Protein AF-A0A150Y224-F1 (afdb_monomer_lite)

Structure (mmCIF, N/CA/C/O backbone):
data_AF-A0A150Y224-F1
#
_entry.id   AF-A0A150Y224-F1
#
loop_
_atom_site.group_PDB
_atom_site.id
_atom_site.type_symbol
_atom_site.label_atom_id
_atom_site.label_alt_id
_atom_site.label_comp_id
_atom_site.label_asym_id
_atom_site.label_entity_id
_atom_site.label_seq_id
_atom_site.pdbx_PDB_ins_code
_atom_site.Cartn_x
_atom_site.Cartn_y
_atom_site.Cartn_z
_atom_site.occupancy
_atom_site.B_iso_or_equiv
_atom_site.auth_seq_id
_atom_site.auth_comp_id
_atom_site.auth_asym_id
_atom_site.auth_atom_id
_atom_site.pdbx_PDB_model_num
ATOM 1 N N . MET A 1 1 ? 2.888 22.168 -25.882 1.00 62.03 1 MET A N 1
ATOM 2 C CA . MET A 1 1 ? 3.408 21.240 -24.864 1.00 62.03 1 MET A CA 1
ATOM 3 C C . MET A 1 1 ? 3.292 19.870 -25.459 1.00 62.03 1 MET A C 1
ATOM 5 O O . MET A 1 1 ? 2.189 19.492 -25.844 1.00 62.03 1 MET A O 1
ATOM 9 N N . ASP A 1 2 ? 4.420 19.197 -25.593 1.00 77.94 2 ASP A N 1
ATOM 10 C CA . ASP A 1 2 ? 4.443 17.822 -26.073 1.00 77.94 2 ASP A CA 1
ATOM 11 C C . ASP A 1 2 ? 3.845 16.902 -24.999 1.00 77.94 2 ASP A C 1
ATOM 13 O O . ASP A 1 2 ? 3.794 17.263 -23.818 1.00 77.94 2 ASP A O 1
ATOM 17 N N . GLN A 1 3 ? 3.339 15.735 -25.405 1.00 74.69 3 GLN A N 1
ATOM 18 C CA . GLN A 1 3 ? 2.679 14.790 -24.497 1.00 74.69 3 GLN A CA 1
ATOM 19 C C . GLN A 1 3 ? 3.592 14.402 -23.322 1.00 74.69 3 GLN 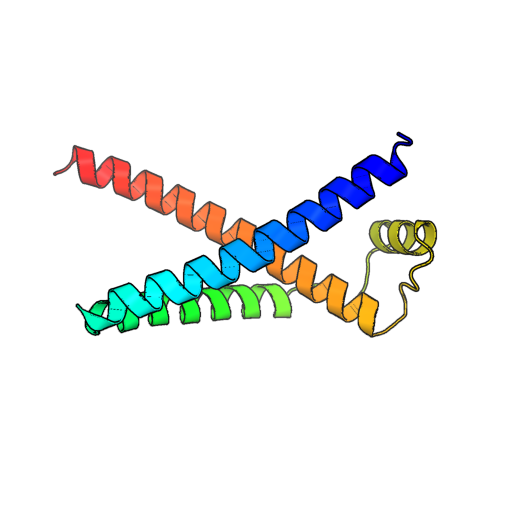A C 1
ATOM 21 O O . GLN A 1 3 ? 3.134 14.330 -22.182 1.00 74.69 3 GLN A O 1
ATOM 26 N N . ASP A 1 4 ? 4.888 14.273 -23.591 1.00 80.06 4 ASP A N 1
ATOM 27 C CA . ASP A 1 4 ? 5.912 13.941 -22.601 1.00 80.06 4 ASP A CA 1
ATOM 28 C C . ASP A 1 4 ? 6.039 15.037 -21.529 1.00 80.06 4 ASP A C 1
ATOM 30 O O . ASP A 1 4 ? 6.055 14.754 -20.335 1.00 80.06 4 ASP A O 1
ATOM 34 N N . GLN A 1 5 ? 5.975 16.312 -21.928 1.00 83.81 5 GLN A N 1
ATOM 35 C CA . GLN A 1 5 ? 6.055 17.445 -20.996 1.00 83.81 5 GLN A CA 1
ATOM 36 C C . GLN A 1 5 ? 4.839 17.537 -20.066 1.00 83.81 5 GLN A C 1
ATOM 38 O O . GLN A 1 5 ? 4.958 17.991 -18.927 1.00 83.81 5 GLN A O 1
ATOM 43 N N . LEU A 1 6 ? 3.653 17.142 -20.543 1.00 84.75 6 LEU A N 1
ATOM 44 C CA . LEU A 1 6 ? 2.443 17.099 -19.715 1.00 84.75 6 LEU A CA 1
ATOM 45 C C . LEU A 1 6 ? 2.506 15.963 -18.690 1.00 84.75 6 LEU A C 1
ATOM 47 O O . LEU A 1 6 ? 2.094 16.159 -17.544 1.00 84.75 6 LEU A O 1
ATOM 51 N N . ILE A 1 7 ? 3.030 14.802 -19.093 1.00 85.94 7 ILE A N 1
ATOM 52 C CA . ILE A 1 7 ? 3.228 13.651 -18.206 1.00 85.94 7 ILE A CA 1
ATOM 53 C C . ILE A 1 7 ? 4.248 14.000 -17.119 1.00 85.94 7 ILE A C 1
ATOM 55 O O . ILE A 1 7 ? 3.948 13.823 -15.938 1.00 85.94 7 ILE A O 1
ATOM 59 N N . ASP A 1 8 ? 5.389 14.581 -17.490 1.00 89.31 8 ASP A N 1
ATOM 60 C CA . ASP A 1 8 ? 6.438 14.970 -16.543 1.00 89.31 8 ASP A CA 1
ATOM 61 C C . ASP A 1 8 ? 5.949 16.016 -15.536 1.00 89.31 8 ASP A C 1
ATOM 63 O O . ASP A 1 8 ? 6.179 15.887 -14.329 1.00 89.31 8 ASP A O 1
ATOM 67 N N . LEU A 1 9 ? 5.218 17.033 -16.007 1.00 91.38 9 LEU A N 1
ATOM 68 C CA . LEU A 1 9 ? 4.646 18.060 -15.138 1.00 91.38 9 LEU A CA 1
ATOM 69 C C . LEU A 1 9 ? 3.631 17.464 -14.159 1.00 91.38 9 LEU A C 1
ATOM 71 O O . LEU A 1 9 ? 3.659 17.786 -12.969 1.00 91.38 9 LEU A O 1
ATOM 75 N N . GLY A 1 10 ? 2.744 16.595 -14.650 1.00 90.31 10 GLY A N 1
ATOM 76 C CA . GLY A 1 10 ? 1.769 15.898 -13.816 1.00 90.31 10 GLY A CA 1
ATOM 77 C C . GLY A 1 10 ? 2.448 15.036 -12.754 1.00 90.31 10 GLY A C 1
ATOM 78 O O . GLY A 1 10 ? 2.064 15.079 -11.582 1.00 90.31 10 GLY A O 1
ATOM 79 N N . LEU A 1 11 ? 3.501 14.314 -13.136 1.00 90.69 11 LEU A N 1
ATOM 80 C CA . LEU A 1 11 ?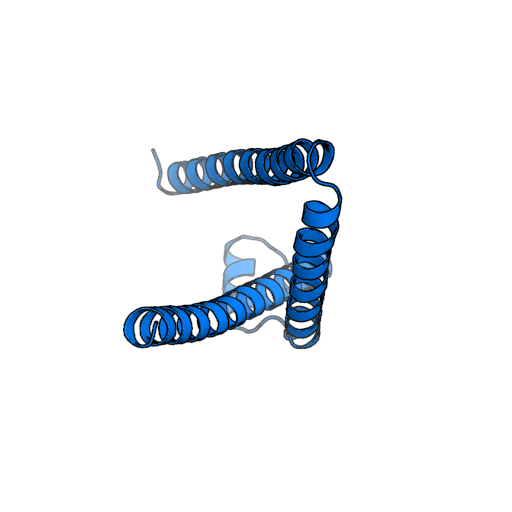 4.251 13.452 -12.232 1.00 90.69 11 LEU A CA 1
ATOM 81 C C . LEU A 1 11 ? 4.981 14.270 -11.158 1.00 90.69 11 LEU A C 1
ATOM 83 O O . LEU A 1 11 ? 4.830 13.994 -9.966 1.00 90.69 11 LEU A O 1
ATOM 87 N N . TYR A 1 12 ? 5.683 15.333 -11.546 1.00 92.06 12 TYR A N 1
ATOM 88 C CA . TYR A 1 12 ? 6.383 16.206 -10.605 1.00 92.06 12 TYR A CA 1
ATOM 89 C C . TYR A 1 12 ? 5.422 16.906 -9.633 1.00 92.06 12 TYR A C 1
ATOM 91 O O . TYR A 1 12 ? 5.651 16.911 -8.419 1.00 92.06 12 TYR A O 1
ATOM 99 N N . ALA A 1 13 ? 4.298 17.423 -10.138 1.00 94.06 13 ALA A N 1
ATOM 100 C CA . ALA A 1 13 ? 3.254 18.010 -9.303 1.00 94.06 13 ALA A CA 1
ATOM 101 C C . ALA A 1 13 ? 2.674 16.980 -8.321 1.00 94.06 13 ALA A C 1
ATOM 103 O O . ALA A 1 13 ? 2.498 17.283 -7.139 1.00 94.06 13 ALA A O 1
ATOM 104 N N . SER A 1 14 ? 2.425 15.749 -8.779 1.00 93.31 14 SER A N 1
ATOM 105 C CA . SER A 1 14 ? 1.913 14.672 -7.927 1.00 93.31 14 SER A CA 1
ATOM 106 C C . SER A 1 14 ? 2.886 14.306 -6.803 1.00 93.31 14 SER A C 1
ATOM 108 O O . SER A 1 14 ? 2.454 14.147 -5.661 1.00 93.31 14 SER A O 1
ATOM 110 N N . TYR A 1 15 ? 4.195 14.265 -7.077 1.00 93.06 15 TYR A N 1
ATOM 111 C CA . TYR A 1 15 ? 5.206 14.003 -6.054 1.00 93.06 15 TYR A CA 1
ATOM 112 C C . TYR A 1 15 ? 5.270 15.115 -5.007 1.00 93.06 15 TYR A C 1
ATOM 114 O O . TYR A 1 15 ? 5.351 14.818 -3.813 1.00 93.06 15 TYR A O 1
ATOM 122 N N . ILE A 1 16 ? 5.163 16.383 -5.421 1.00 95.56 16 ILE A N 1
ATOM 123 C CA . ILE A 1 16 ? 5.094 17.515 -4.483 1.00 95.56 16 ILE A CA 1
ATOM 124 C C . ILE A 1 16 ? 3.851 17.398 -3.600 1.00 95.56 16 ILE A C 1
ATOM 126 O O . ILE A 1 16 ? 3.947 17.490 -2.375 1.00 95.56 16 ILE A O 1
ATOM 130 N N . LEU A 1 17 ? 2.684 17.171 -4.205 1.00 95.38 17 LEU A N 1
ATOM 131 C CA . LEU A 1 17 ? 1.428 17.044 -3.467 1.00 95.38 17 LEU A CA 1
ATOM 132 C C . LEU A 1 17 ? 1.460 15.864 -2.494 1.00 95.38 17 LEU A C 1
ATOM 134 O O . LEU A 1 17 ? 1.013 16.001 -1.356 1.00 95.38 17 LEU A O 1
ATOM 138 N N . LEU A 1 18 ? 2.030 14.732 -2.906 1.00 93.81 18 LEU A N 1
ATOM 139 C CA . LEU A 1 18 ? 2.189 13.555 -2.060 1.00 93.81 18 LEU A CA 1
ATOM 140 C C . LEU A 1 18 ? 3.111 13.837 -0.867 1.00 93.81 18 LEU A C 1
ATOM 142 O O . LEU A 1 18 ? 2.783 13.456 0.260 1.00 93.81 18 LEU A O 1
ATOM 146 N N . ALA A 1 19 ? 4.219 14.551 -1.079 1.00 93.69 19 ALA A N 1
ATOM 147 C CA . ALA A 1 19 ? 5.108 14.962 0.003 1.00 93.69 19 ALA A CA 1
ATOM 148 C C . ALA A 1 19 ? 4.385 15.879 1.006 1.00 93.69 19 ALA A C 1
ATOM 150 O O . ALA A 1 19 ? 4.410 15.619 2.211 1.00 93.69 19 ALA A O 1
ATOM 151 N N . VAL A 1 20 ? 3.671 16.898 0.516 1.00 96.00 20 VAL A N 1
ATOM 152 C CA . VAL A 1 20 ? 2.899 17.824 1.362 1.00 96.00 20 VAL A CA 1
ATOM 153 C C . VAL A 1 20 ? 1.809 17.086 2.138 1.00 96.00 20 VAL A C 1
ATOM 155 O O . VAL A 1 20 ? 1.688 17.273 3.348 1.00 96.00 20 VAL A O 1
ATOM 158 N N . ALA A 1 21 ? 1.048 16.214 1.476 1.00 93.12 21 ALA A N 1
ATOM 159 C CA . ALA A 1 21 ? -0.007 15.429 2.109 1.00 93.12 21 ALA A CA 1
ATOM 160 C C . ALA A 1 21 ? 0.549 14.506 3.201 1.00 93.12 21 ALA A C 1
ATOM 162 O O . ALA A 1 21 ? -0.032 14.414 4.282 1.00 93.12 21 ALA A O 1
ATOM 163 N N . THR A 1 22 ? 1.698 13.874 2.952 1.00 92.06 22 THR A N 1
ATOM 164 C CA . THR A 1 22 ? 2.364 13.000 3.927 1.00 92.06 22 THR A CA 1
ATOM 165 C C . THR A 1 22 ? 2.785 13.786 5.168 1.00 92.06 22 THR A C 1
ATOM 167 O O . THR A 1 22 ? 2.467 13.385 6.290 1.00 92.06 22 THR A O 1
ATOM 170 N N . VAL A 1 23 ? 3.434 14.941 4.987 1.00 94.56 23 VAL A N 1
ATOM 171 C CA . VAL A 1 23 ? 3.834 15.813 6.104 1.00 94.56 23 VAL A CA 1
ATOM 172 C C . VAL A 1 23 ? 2.608 16.300 6.874 1.00 94.56 23 VAL A C 1
ATOM 174 O O . VAL A 1 23 ? 2.566 16.189 8.099 1.00 94.56 23 VAL A O 1
ATOM 177 N N . ALA A 1 24 ? 1.582 16.783 6.172 1.00 92.44 24 ALA A N 1
ATOM 178 C CA . ALA A 1 24 ? 0.355 17.273 6.788 1.00 92.44 24 ALA A CA 1
ATOM 179 C C . ALA A 1 24 ? -0.363 16.178 7.592 1.00 92.44 24 ALA A C 1
ATOM 181 O O . ALA A 1 24 ? -0.802 16.433 8.713 1.00 92.44 24 ALA A O 1
ATOM 182 N N . ALA A 1 25 ? -0.439 14.953 7.064 1.00 87.50 25 ALA A N 1
ATOM 183 C CA . ALA A 1 25 ? -1.043 13.818 7.754 1.00 87.50 25 ALA A CA 1
ATOM 184 C C . ALA A 1 25 ? -0.306 13.487 9.060 1.00 87.50 25 ALA A C 1
ATOM 186 O O . ALA A 1 25 ? -0.949 13.274 10.090 1.00 87.50 25 ALA A O 1
ATOM 187 N N . ILE A 1 26 ? 1.029 13.485 9.051 1.00 88.00 26 ILE A N 1
ATOM 188 C CA . ILE A 1 26 ? 1.830 13.221 10.255 1.00 88.00 26 ILE A CA 1
ATOM 189 C C . ILE A 1 26 ? 1.653 14.354 11.274 1.00 88.00 26 ILE A C 1
ATOM 191 O O . ILE A 1 26 ? 1.324 14.091 12.433 1.00 88.00 26 ILE A O 1
ATOM 195 N N . VAL A 1 27 ? 1.816 15.610 10.845 1.00 90.69 27 VAL A N 1
ATOM 196 C CA . VAL A 1 27 ? 1.733 16.785 11.727 1.00 90.69 27 VAL A CA 1
ATOM 197 C C . VAL A 1 27 ? 0.344 16.909 12.351 1.00 90.69 27 VAL A C 1
ATOM 199 O O . VAL A 1 27 ? 0.244 17.097 13.562 1.00 90.69 27 VAL A O 1
ATOM 202 N N . MET A 1 28 ? -0.732 16.739 11.576 1.00 87.25 28 MET A N 1
ATOM 203 C CA . MET A 1 28 ? -2.098 16.801 12.110 1.00 87.25 28 MET A CA 1
ATOM 204 C C . MET A 1 28 ? -2.366 15.712 13.151 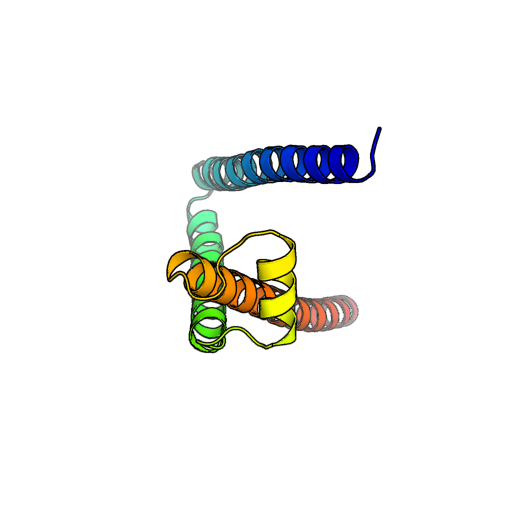1.00 87.25 28 MET A C 1
ATOM 206 O O . MET A 1 28 ? -2.953 15.996 14.196 1.00 87.25 28 MET A O 1
ATOM 210 N N . ASN A 1 29 ? -1.919 14.475 12.911 1.00 84.06 29 ASN A N 1
ATOM 211 C CA . ASN A 1 29 ? -2.057 13.402 13.899 1.00 84.06 29 ASN A CA 1
ATOM 212 C C . ASN A 1 29 ? -1.279 13.711 15.186 1.00 84.06 29 ASN A C 1
ATOM 214 O O . ASN A 1 29 ? -1.784 13.463 16.284 1.00 84.06 29 ASN A O 1
ATOM 218 N N . LEU A 1 30 ? -0.082 14.291 15.062 1.00 85.00 30 LEU A N 1
ATOM 219 C CA . LEU A 1 30 ? 0.751 14.642 16.207 1.00 85.00 30 LEU A CA 1
ATOM 220 C C . LEU A 1 30 ? 0.152 15.800 17.017 1.00 85.00 30 LEU A C 1
ATOM 222 O O . LEU A 1 30 ? 0.046 15.691 18.236 1.00 85.00 30 LEU A O 1
ATOM 226 N N . VAL A 1 31 ? -0.334 16.858 16.363 1.00 86.44 31 VAL A N 1
ATOM 227 C CA . VAL A 1 31 ? -1.033 17.969 17.035 1.00 86.44 31 VAL A CA 1
ATOM 228 C C . VAL A 1 31 ? -2.276 17.461 17.772 1.00 86.44 31 VAL A C 1
ATOM 230 O O . VAL A 1 31 ? -2.464 17.770 18.949 1.00 86.44 31 VAL A O 1
ATOM 233 N N . ASN A 1 32 ? -3.077 16.602 17.134 1.00 81.88 32 ASN A N 1
ATOM 234 C CA . ASN A 1 32 ? -4.260 16.004 17.761 1.00 81.88 32 ASN A CA 1
ATOM 235 C C . ASN A 1 32 ? -3.915 15.105 18.963 1.00 81.88 32 ASN A C 1
ATOM 237 O O . ASN A 1 32 ? -4.735 14.944 19.871 1.00 81.88 32 ASN A O 1
ATOM 241 N N . SER A 1 33 ? -2.709 14.531 19.003 1.00 81.62 33 SER A N 1
ATOM 242 C CA . SER A 1 33 ? -2.268 13.688 20.118 1.00 81.62 33 SER A CA 1
ATOM 243 C C . SER A 1 33 ? -1.943 14.460 21.398 1.00 81.62 33 SER A C 1
ATOM 245 O O . SER A 1 33 ? -2.107 13.900 22.482 1.00 81.62 33 SER A O 1
ATOM 247 N N . LEU A 1 34 ? -1.560 15.741 21.300 1.00 82.31 34 LEU A N 1
ATOM 248 C CA . LEU A 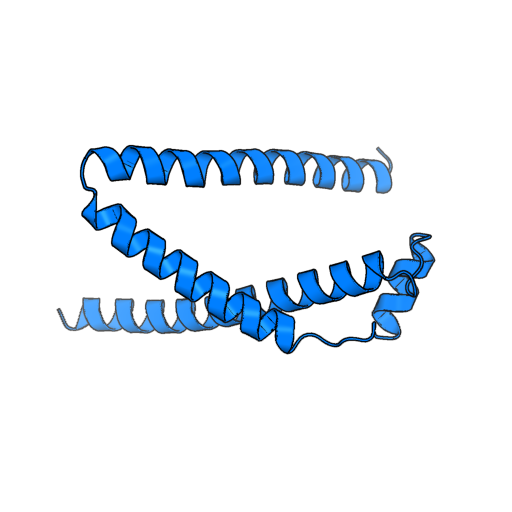1 34 ? -1.197 16.570 22.460 1.00 82.31 34 LEU A CA 1
ATOM 249 C C . LEU A 1 34 ? -2.393 16.844 23.384 1.00 82.31 34 LEU A C 1
ATOM 251 O O . LEU A 1 34 ? -2.228 16.928 24.596 1.00 82.31 34 LEU A O 1
ATOM 255 N N . GLY A 1 35 ? -3.603 16.941 22.825 1.00 78.69 35 GLY A N 1
ATOM 256 C CA . GLY A 1 35 ? -4.832 17.109 23.606 1.00 78.69 35 GLY A CA 1
ATOM 257 C C . GLY A 1 35 ? -5.437 15.794 24.107 1.00 78.69 35 GLY A C 1
ATOM 258 O O . GLY A 1 35 ? -6.169 15.795 25.090 1.00 78.69 35 GLY A O 1
ATOM 259 N N . ASN A 1 36 ? -5.153 14.669 23.440 1.00 80.00 36 ASN A N 1
ATOM 260 C CA . ASN A 1 36 ? -5.734 13.359 23.742 1.00 80.00 36 ASN A CA 1
ATOM 261 C C . ASN A 1 36 ? -4.761 12.223 23.368 1.00 80.00 36 ASN A C 1
ATOM 263 O O . ASN A 1 36 ? -4.900 11.617 22.300 1.00 80.00 36 ASN A O 1
ATOM 267 N N . PRO A 1 37 ? -3.822 11.843 24.252 1.00 78.31 37 PRO A N 1
ATOM 268 C CA . PRO A 1 37 ? -2.789 10.849 23.936 1.00 78.31 37 PRO A CA 1
ATOM 269 C C . PRO A 1 37 ? -3.362 9.458 23.622 1.00 78.31 37 PRO A C 1
ATOM 271 O O . PRO A 1 37 ? -2.783 8.696 22.851 1.00 78.31 37 PRO A O 1
ATOM 274 N N . LYS A 1 38 ? -4.558 9.130 24.135 1.00 79.25 38 LYS A N 1
ATOM 275 C CA . LYS A 1 38 ? -5.277 7.892 23.775 1.00 79.25 38 LYS A CA 1
ATOM 276 C C . LYS A 1 38 ? -5.669 7.830 22.293 1.00 79.25 38 LYS A C 1
ATOM 278 O O . LYS A 1 38 ? -5.827 6.733 21.762 1.00 79.25 38 LYS A O 1
ATOM 283 N N . SER A 1 39 ? -5.833 8.975 21.630 1.00 79.25 39 SER A N 1
ATOM 284 C CA . SER A 1 39 ? -6.112 9.037 20.191 1.00 79.25 39 SER A CA 1
ATOM 285 C C . SER A 1 39 ? -4.927 8.509 19.376 1.00 79.25 39 SER A C 1
ATOM 287 O O . SER A 1 39 ? -5.118 7.743 18.434 1.00 79.25 39 SER A O 1
ATOM 289 N N . LEU A 1 40 ? -3.701 8.818 19.816 1.00 82.50 40 LEU A N 1
ATOM 290 C CA . LEU A 1 40 ? -2.469 8.380 19.159 1.00 82.50 40 LEU A CA 1
ATOM 291 C C . LEU A 1 40 ? -2.280 6.864 19.215 1.00 82.50 40 LEU A C 1
ATOM 293 O O . LEU A 1 40 ? -1.794 6.259 18.268 1.00 82.50 40 LEU A O 1
ATOM 297 N N . VAL A 1 41 ? -2.709 6.227 20.306 1.00 84.25 41 VAL A N 1
ATOM 298 C CA . VAL A 1 41 ? -2.663 4.763 20.420 1.00 84.25 41 VAL A CA 1
ATOM 299 C C . VAL A 1 41 ? -3.595 4.116 19.394 1.00 84.25 41 VAL A C 1
ATOM 301 O O . VAL A 1 41 ? -3.212 3.152 18.738 1.00 84.25 41 VAL A O 1
ATOM 304 N N . LYS A 1 42 ? -4.803 4.661 19.199 1.00 81.00 42 LYS A N 1
ATOM 305 C CA . LYS A 1 42 ? -5.754 4.137 18.206 1.00 81.00 42 LYS A CA 1
ATOM 306 C C . LYS A 1 42 ? -5.248 4.318 16.774 1.00 81.00 42 LYS A C 1
ATOM 308 O O . LYS A 1 42 ? -5.344 3.379 15.986 1.00 81.00 42 LYS A O 1
ATOM 313 N N . SER A 1 43 ? -4.698 5.487 16.441 1.00 83.25 43 SER A N 1
ATOM 314 C CA . SER A 1 43 ? -4.113 5.716 15.113 1.00 83.25 43 SER A CA 1
ATOM 315 C C . SER A 1 43 ? -2.855 4.870 14.889 1.00 83.25 43 SER A C 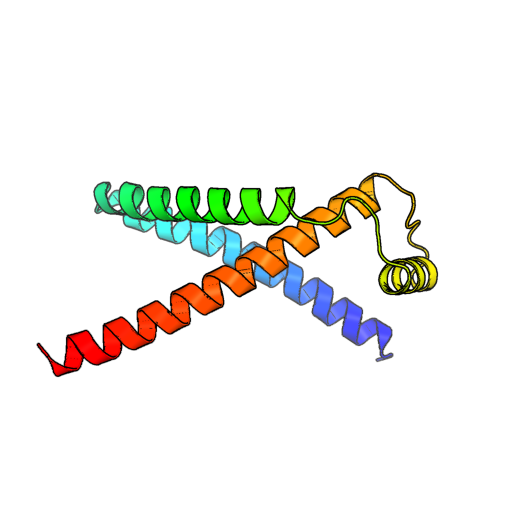1
ATOM 317 O O . SER A 1 43 ? -2.684 4.309 13.808 1.00 83.25 43 SER A O 1
ATOM 319 N N . GLY A 1 44 ? -2.030 4.687 15.923 1.00 86.44 44 GLY A N 1
ATOM 320 C CA . GLY A 1 44 ? -0.865 3.804 15.901 1.00 86.44 44 GLY A CA 1
ATOM 321 C C . GLY A 1 44 ? -1.231 2.346 15.625 1.00 86.44 44 GLY A C 1
ATOM 322 O O . GLY A 1 44 ? -0.613 1.716 14.772 1.00 86.44 44 GLY A O 1
ATOM 323 N N . ILE A 1 45 ? -2.285 1.822 16.263 1.00 90.56 45 ILE A N 1
ATOM 324 C CA . ILE A 1 45 ? -2.801 0.474 15.965 1.00 90.56 45 ILE A CA 1
ATOM 325 C C . ILE A 1 45 ? -3.227 0.372 14.494 1.00 90.56 45 ILE A C 1
ATOM 327 O O . ILE A 1 45 ? -2.893 -0.608 13.831 1.00 90.56 45 ILE A O 1
ATOM 331 N N . GLY A 1 46 ? -3.906 1.392 13.960 1.00 88.88 46 GLY A N 1
ATOM 332 C CA . GLY A 1 46 ? -4.273 1.445 12.541 1.00 88.88 46 GLY A CA 1
ATOM 333 C C . GLY A 1 46 ? -3.062 1.374 11.604 1.00 88.88 46 GLY A C 1
ATOM 334 O O . GLY A 1 46 ? -3.074 0.600 10.650 1.00 88.88 46 GLY A O 1
ATOM 335 N N . LEU A 1 47 ? -1.992 2.116 11.908 1.00 89.75 47 LEU A N 1
ATOM 336 C CA . LEU A 1 47 ? -0.727 2.074 11.160 1.00 89.75 47 LEU A CA 1
ATOM 337 C C . LEU A 1 47 ? -0.052 0.699 11.222 1.00 89.75 47 LEU A C 1
ATOM 339 O O . LEU A 1 47 ? 0.451 0.226 10.205 1.00 89.75 47 LEU A O 1
ATOM 343 N N . VAL A 1 48 ? -0.064 0.040 12.382 1.00 93.50 48 VAL A N 1
ATOM 344 C CA . VAL A 1 48 ? 0.489 -1.316 12.533 1.00 93.50 48 VAL A CA 1
ATOM 345 C C . VAL A 1 48 ? -0.297 -2.319 11.691 1.00 93.50 48 VAL A C 1
ATOM 347 O O . VAL A 1 48 ? 0.304 -3.098 10.954 1.00 93.50 48 VAL A O 1
ATOM 350 N N . VAL A 1 49 ? -1.632 -2.279 11.745 1.00 94.56 49 VAL A N 1
ATOM 351 C CA . VAL A 1 49 ? -2.489 -3.153 10.925 1.00 94.56 49 VAL A CA 1
ATOM 352 C C . VAL A 1 49 ? -2.258 -2.898 9.435 1.00 94.56 49 VAL A C 1
ATOM 354 O O . VAL A 1 49 ? -2.114 -3.849 8.670 1.00 94.56 49 VAL A O 1
ATOM 357 N N . LEU A 1 50 ? -2.156 -1.632 9.022 1.00 92.94 50 LEU A N 1
ATOM 358 C CA . LEU A 1 50 ? -1.839 -1.269 7.642 1.00 92.94 50 LEU A CA 1
ATOM 359 C C . LEU A 1 50 ? -0.473 -1.818 7.210 1.00 92.94 50 LEU A C 1
ATOM 361 O O . LEU A 1 50 ? -0.363 -2.411 6.139 1.00 92.94 50 LEU A O 1
ATOM 365 N N . GLY A 1 51 ? 0.548 -1.661 8.055 1.00 94.31 51 GLY A N 1
ATOM 366 C CA . GLY A 1 51 ? 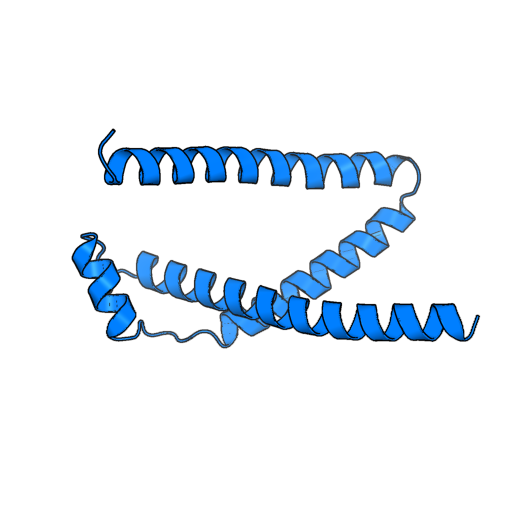1.884 -2.197 7.812 1.00 94.31 51 GLY A CA 1
ATOM 367 C C . GLY A 1 51 ? 1.888 -3.719 7.676 1.00 94.31 51 GLY A C 1
ATOM 368 O O . GLY A 1 51 ? 2.567 -4.245 6.801 1.00 94.31 51 GLY A O 1
ATOM 369 N N . LEU A 1 52 ? 1.084 -4.429 8.474 1.00 95.75 52 LEU A N 1
ATOM 370 C CA . LEU A 1 52 ? 0.924 -5.881 8.365 1.00 95.75 52 LEU A CA 1
ATOM 371 C C . LEU A 1 52 ? 0.258 -6.294 7.049 1.00 95.75 52 LEU A C 1
ATOM 373 O O . LEU A 1 52 ? 0.755 -7.198 6.382 1.00 95.75 52 LEU A O 1
ATOM 377 N N . ILE A 1 53 ? -0.826 -5.625 6.644 1.00 95.25 53 ILE A N 1
ATOM 378 C CA . ILE A 1 53 ? -1.491 -5.900 5.358 1.00 95.25 53 ILE A CA 1
ATOM 379 C C . ILE A 1 53 ? -0.518 -5.651 4.203 1.00 95.25 53 ILE A C 1
ATOM 381 O O . ILE A 1 53 ? -0.398 -6.488 3.308 1.00 95.25 53 ILE A O 1
ATOM 385 N N . PHE A 1 54 ? 0.216 -4.537 4.253 1.00 95.19 54 PHE A N 1
ATOM 386 C CA . PHE A 1 54 ? 1.234 -4.224 3.260 1.00 95.19 54 PHE A CA 1
ATOM 387 C C . PHE A 1 54 ? 2.349 -5.259 3.225 1.00 95.19 54 PHE A C 1
ATOM 389 O O . PHE A 1 54 ? 2.732 -5.705 2.148 1.00 95.19 54 PHE A O 1
ATOM 396 N N . PHE A 1 55 ? 2.843 -5.684 4.384 1.00 95.62 55 PHE A N 1
ATOM 397 C CA . PHE A 1 55 ? 3.879 -6.702 4.470 1.00 95.62 55 PHE A CA 1
ATOM 398 C C . PHE A 1 55 ? 3.421 -8.031 3.864 1.00 95.62 55 PHE A C 1
ATOM 400 O O . PHE A 1 55 ? 4.172 -8.646 3.108 1.00 95.62 55 PHE A O 1
ATOM 407 N N . ILE A 1 56 ? 2.176 -8.442 4.125 1.00 94.69 56 ILE A N 1
ATOM 408 C CA . ILE A 1 56 ? 1.577 -9.624 3.495 1.00 94.69 56 ILE A CA 1
ATOM 409 C C . ILE A 1 56 ? 1.531 -9.435 1.973 1.00 94.69 56 ILE A C 1
ATOM 411 O O . ILE A 1 56 ? 2.074 -10.272 1.250 1.00 94.69 56 ILE A O 1
ATOM 415 N N . GLY A 1 57 ? 0.985 -8.317 1.484 1.00 93.12 57 GLY A N 1
ATOM 416 C CA . GLY A 1 57 ? 0.919 -8.012 0.050 1.00 93.12 57 GLY A CA 1
ATOM 417 C C . GLY A 1 57 ? 2.295 -7.994 -0.623 1.00 93.12 57 GLY A C 1
ATOM 418 O O . GLY A 1 57 ? 2.476 -8.584 -1.684 1.00 93.12 57 GLY A O 1
ATOM 419 N N . TYR A 1 58 ? 3.289 -7.380 0.017 1.00 93.31 58 TYR A N 1
ATOM 420 C CA . TYR A 1 58 ? 4.674 -7.360 -0.449 1.00 93.31 58 TYR A CA 1
ATOM 421 C C . TYR A 1 58 ? 5.294 -8.761 -0.457 1.00 93.31 58 TYR A C 1
ATOM 423 O O . TYR A 1 58 ? 5.979 -9.122 -1.410 1.00 93.31 58 TYR A O 1
ATOM 431 N N . SER A 1 59 ? 5.051 -9.577 0.572 1.00 92.06 59 SER A N 1
ATOM 432 C CA . SER A 1 59 ? 5.580 -10.946 0.634 1.00 92.06 59 SER A CA 1
ATOM 433 C C . SER A 1 59 ? 4.996 -11.861 -0.445 1.00 92.06 59 SER A C 1
ATOM 435 O O . SER A 1 59 ? 5.708 -12.728 -0.946 1.00 92.06 59 SER A O 1
ATOM 437 N N . MET A 1 60 ? 3.738 -11.631 -0.834 1.00 90.25 60 MET A N 1
ATOM 438 C CA . MET A 1 60 ? 3.044 -12.371 -1.890 1.00 90.25 60 MET A CA 1
ATOM 439 C C . MET A 1 60 ? 3.357 -11.852 -3.298 1.00 90.25 60 MET A C 1
ATOM 441 O O . MET A 1 60 ? 3.065 -12.541 -4.275 1.00 90.25 60 MET A O 1
ATOM 445 N N . ALA A 1 61 ? 3.921 -10.648 -3.423 1.00 88.38 61 ALA A N 1
ATOM 446 C CA . ALA A 1 61 ? 4.220 -10.062 -4.720 1.00 88.38 61 ALA A CA 1
ATOM 447 C C . ALA A 1 61 ? 5.293 -10.890 -5.466 1.00 88.38 61 ALA A C 1
ATOM 449 O O . ALA A 1 61 ? 6.294 -11.284 -4.846 1.00 88.38 61 ALA A O 1
ATOM 450 N N . PRO A 1 62 ? 5.107 -11.147 -6.780 1.00 82.88 62 PRO A N 1
ATOM 451 C CA . PRO A 1 62 ? 6.024 -11.956 -7.577 1.00 82.88 62 PRO A CA 1
ATOM 452 C C . PRO A 1 62 ? 7.464 -11.447 -7.493 1.00 82.88 62 PRO A C 1
ATOM 454 O O . PRO A 1 62 ? 7.712 -10.242 -7.518 1.00 82.88 62 PRO A O 1
ATOM 457 N N . ALA A 1 63 ? 8.416 -12.379 -7.401 1.00 79.38 63 ALA A N 1
ATOM 458 C CA . ALA A 1 63 ? 9.845 -12.061 -7.417 1.00 79.38 63 ALA A CA 1
ATOM 459 C C . ALA A 1 63 ? 10.378 -11.779 -8.832 1.00 79.38 63 ALA A C 1
ATOM 461 O O . ALA A 1 63 ? 11.479 -11.259 -8.977 1.00 79.38 63 ALA A O 1
ATOM 462 N N . GLU A 1 64 ? 9.595 -12.109 -9.856 1.00 84.31 64 GLU A N 1
ATOM 463 C CA . GLU A 1 64 ? 9.945 -11.950 -11.262 1.00 84.31 64 GLU A CA 1
ATOM 464 C C . GLU A 1 64 ? 8.986 -10.963 -11.931 1.00 84.31 64 GLU A C 1
ATOM 466 O O . GLU A 1 64 ? 7.792 -10.906 -11.619 1.00 84.31 64 GLU A O 1
ATOM 471 N N . ILE A 1 65 ? 9.528 -10.164 -12.848 1.00 86.06 65 ILE A N 1
ATOM 472 C CA . ILE A 1 65 ? 8.760 -9.206 -13.640 1.00 86.06 65 ILE A CA 1
ATOM 473 C C . ILE A 1 65 ? 8.118 -9.966 -14.802 1.00 86.06 65 ILE A C 1
ATOM 475 O O . ILE A 1 65 ? 8.816 -10.651 -15.544 1.00 86.06 65 ILE A O 1
ATOM 479 N N . ASP A 1 66 ? 6.804 -9.841 -14.983 1.00 87.38 66 ASP A N 1
ATOM 480 C CA . ASP A 1 66 ? 6.100 -10.477 -16.103 1.00 87.38 66 ASP A CA 1
ATOM 481 C C . ASP A 1 66 ? 6.521 -9.876 -17.460 1.00 87.38 66 ASP A C 1
ATOM 483 O O . ASP A 1 66 ? 6.933 -8.716 -17.537 1.00 87.38 66 ASP A O 1
ATOM 487 N N . LEU A 1 67 ? 6.372 -10.638 -18.545 1.00 84.19 67 LEU A N 1
ATOM 488 C CA . LEU A 1 67 ? 6.780 -10.266 -19.907 1.00 84.19 67 LEU A CA 1
ATOM 489 C C . LEU A 1 67 ? 6.172 -8.937 -20.377 1.00 84.19 67 LEU A C 1
ATOM 491 O O . LEU A 1 67 ? 6.817 -8.182 -21.105 1.00 84.19 67 LEU A O 1
ATOM 495 N N . VAL A 1 68 ? 4.938 -8.634 -19.967 1.00 85.94 68 VAL A N 1
ATOM 496 C CA . VAL A 1 68 ? 4.273 -7.365 -20.305 1.00 85.94 68 VAL A CA 1
ATOM 497 C C . VAL A 1 68 ? 4.977 -6.187 -19.630 1.00 85.94 68 VAL A C 1
ATOM 499 O O . VAL A 1 68 ? 5.260 -5.177 -20.273 1.00 85.94 68 VAL A O 1
ATOM 502 N N . SER A 1 69 ? 5.304 -6.339 -18.349 1.00 84.06 69 SER A N 1
ATOM 503 C CA . SER A 1 69 ? 5.989 -5.320 -17.554 1.00 84.06 69 SER A CA 1
ATOM 504 C C . SER A 1 69 ? 7.445 -5.149 -17.994 1.00 84.06 69 SER A C 1
ATOM 506 O O . SER A 1 69 ? 7.919 -4.019 -18.072 1.00 84.06 69 SER A O 1
ATOM 508 N N . GLN A 1 70 ? 8.137 -6.235 -18.362 1.00 85.19 70 GLN A N 1
ATOM 509 C CA . GLN A 1 70 ? 9.498 -6.171 -18.912 1.00 85.19 70 GLN A CA 1
ATOM 510 C C . GLN A 1 70 ? 9.557 -5.285 -20.163 1.00 85.19 70 GLN A C 1
ATOM 512 O O . GLN A 1 70 ? 10.366 -4.363 -20.219 1.00 85.19 70 GLN A O 1
ATOM 517 N N . ARG A 1 71 ? 8.633 -5.480 -21.114 1.00 85.81 71 ARG A N 1
ATOM 518 C CA . ARG A 1 71 ? 8.557 -4.654 -22.333 1.00 85.81 71 ARG A CA 1
ATOM 519 C C . ARG A 1 71 ? 8.323 -3.170 -22.038 1.00 85.81 71 ARG A C 1
ATOM 521 O O . ARG A 1 71 ? 8.830 -2.319 -22.762 1.00 85.81 71 ARG A O 1
ATOM 528 N N . ALA A 1 72 ? 7.564 -2.847 -20.989 1.00 85.62 72 ALA A N 1
ATOM 529 C CA . ALA A 1 72 ? 7.336 -1.462 -20.575 1.00 85.62 72 ALA A CA 1
ATOM 530 C C . ALA A 1 72 ? 8.599 -0.817 -19.969 1.00 85.62 72 ALA A C 1
ATOM 532 O O . ALA A 1 72 ? 8.879 0.355 -20.229 1.00 85.62 72 ALA A O 1
ATOM 533 N N . PHE A 1 73 ? 9.386 -1.577 -19.202 1.00 87.06 73 PHE A N 1
ATOM 534 C CA . PHE A 1 73 ? 10.674 -1.109 -18.680 1.00 87.06 73 PHE A CA 1
ATOM 535 C C . PHE A 1 73 ? 11.695 -0.899 -19.802 1.00 87.06 73 PHE A C 1
ATOM 537 O O . PHE A 1 73 ? 12.311 0.161 -19.881 1.00 87.06 73 PHE A O 1
ATOM 544 N N . GLU A 1 74 ? 11.794 -1.838 -20.742 1.00 86.56 74 GLU A N 1
ATOM 545 C CA . GLU A 1 74 ? 12.682 -1.706 -21.902 1.00 86.56 74 GLU A CA 1
ATOM 546 C C . GLU A 1 74 ? 12.318 -0.491 -22.769 1.00 86.56 74 GLU A C 1
ATOM 548 O O . GLU A 1 74 ? 13.199 0.274 -23.163 1.00 86.56 74 GLU A O 1
ATOM 553 N N . ALA A 1 75 ? 11.021 -0.242 -22.994 1.00 85.00 75 ALA A N 1
ATOM 554 C CA . ALA A 1 75 ? 10.542 0.926 -23.739 1.00 85.00 75 ALA A CA 1
ATOM 555 C C . ALA A 1 75 ? 10.892 2.271 -23.072 1.00 85.00 75 ALA A C 1
ATOM 557 O O . ALA A 1 75 ? 10.903 3.305 -23.737 1.00 85.00 75 ALA A O 1
ATOM 558 N N . THR A 1 76 ? 11.191 2.260 -21.771 1.00 84.00 76 THR A N 1
ATOM 559 C CA . THR A 1 76 ? 11.589 3.439 -20.987 1.00 84.00 76 THR A CA 1
ATOM 560 C C . THR A 1 76 ? 13.090 3.472 -20.676 1.00 84.00 76 THR A C 1
ATOM 562 O O . THR A 1 76 ? 13.536 4.325 -19.911 1.00 84.00 76 THR A O 1
ATOM 565 N N . ASN A 1 77 ? 13.892 2.601 -21.307 1.00 85.38 77 ASN A N 1
ATOM 566 C CA . ASN A 1 77 ? 15.332 2.430 -21.060 1.00 85.38 77 ASN A CA 1
ATOM 567 C C . ASN A 1 77 ? 15.672 2.061 -19.601 1.00 85.38 77 ASN A C 1
ATOM 569 O O . ASN A 1 77 ? 16.764 2.360 -19.113 1.00 85.38 77 ASN A O 1
ATOM 573 N N . ILE A 1 78 ? 14.742 1.410 -18.899 1.00 84.75 78 ILE A N 1
ATOM 574 C CA . ILE A 1 78 ? 14.951 0.866 -17.557 1.00 84.75 78 ILE A CA 1
ATOM 575 C C . ILE A 1 78 ? 15.351 -0.602 -17.697 1.00 84.75 78 ILE A C 1
ATOM 577 O O . ILE A 1 78 ? 14.646 -1.381 -18.331 1.00 84.75 78 ILE A O 1
ATOM 581 N N . ASP A 1 79 ? 16.461 -0.992 -17.070 1.00 86.94 79 ASP A N 1
ATOM 582 C CA . ASP A 1 79 ? 16.896 -2.388 -17.030 1.00 86.94 79 ASP A CA 1
ATOM 583 C C . ASP A 1 79 ? 15.935 -3.224 -16.154 1.00 86.94 79 ASP A C 1
ATOM 585 O O . ASP A 1 79 ? 15.864 -2.994 -14.937 1.00 86.94 79 ASP A O 1
ATOM 589 N N . PRO A 1 80 ? 15.195 -4.195 -16.729 1.00 82.88 80 PRO A N 1
ATOM 590 C CA . PRO A 1 80 ? 14.266 -5.036 -15.979 1.00 82.88 80 PRO A CA 1
ATOM 591 C C . PRO A 1 80 ? 14.978 -6.057 -15.079 1.00 82.88 80 PRO A C 1
ATOM 593 O O . PRO A 1 80 ? 14.374 -6.566 -14.135 1.00 82.88 80 PRO A O 1
ATOM 596 N N . SER A 1 81 ? 16.252 -6.358 -15.343 1.00 83.44 81 SER A N 1
ATOM 597 C CA . SER A 1 81 ? 17.053 -7.314 -14.570 1.00 83.44 81 SER A CA 1
ATOM 598 C C . SER A 1 81 ? 17.762 -6.677 -13.372 1.00 83.44 81 SER A C 1
ATOM 600 O O . SER A 1 81 ? 18.222 -7.380 -12.467 1.00 83.44 81 SER A O 1
ATOM 602 N N . ALA A 1 82 ? 17.820 -5.343 -13.324 1.00 87.12 82 ALA A N 1
ATOM 603 C CA . ALA A 1 82 ? 18.440 -4.625 -12.225 1.00 87.12 82 ALA A CA 1
ATOM 604 C C . ALA A 1 82 ? 17.707 -4.891 -10.898 1.00 87.12 82 ALA A C 1
ATOM 606 O O . ALA A 1 82 ? 16.481 -4.787 -10.793 1.00 87.12 82 ALA A O 1
ATOM 607 N N . ALA A 1 83 ? 18.474 -5.164 -9.838 1.00 84.94 83 ALA A N 1
ATOM 608 C CA . ALA A 1 83 ? 17.931 -5.468 -8.511 1.00 84.94 83 ALA A CA 1
ATOM 609 C C . ALA A 1 83 ? 17.041 -4.340 -7.948 1.00 84.94 83 ALA A C 1
ATOM 611 O O . ALA A 1 83 ? 16.064 -4.604 -7.240 1.00 84.94 83 ALA A O 1
ATOM 612 N N . SER A 1 84 ? 17.345 -3.081 -8.281 1.00 86.56 84 SER A N 1
ATOM 613 C CA . SER A 1 84 ? 16.528 -1.914 -7.927 1.00 86.56 84 SER A CA 1
ATOM 614 C C . SER A 1 84 ? 15.156 -1.939 -8.606 1.00 86.56 84 SER A C 1
ATOM 616 O O . SER A 1 84 ? 14.154 -1.671 -7.942 1.00 86.56 84 SER A O 1
ATOM 618 N N . THR A 1 85 ? 15.090 -2.315 -9.886 1.00 86.94 85 THR A N 1
ATOM 619 C CA . THR A 1 85 ? 13.844 -2.415 -10.660 1.00 86.94 85 THR A CA 1
ATOM 620 C C . THR A 1 85 ? 12.955 -3.529 -10.123 1.00 86.94 85 THR A C 1
ATOM 622 O O . THR A 1 85 ? 11.772 -3.305 -9.871 1.00 86.94 85 THR A O 1
ATOM 625 N N . VAL A 1 86 ? 13.527 -4.704 -9.848 1.00 87.62 86 VAL A N 1
ATOM 626 C CA . VAL A 1 86 ? 12.788 -5.839 -9.268 1.00 87.62 86 VAL A CA 1
ATOM 627 C C . VAL A 1 86 ? 12.238 -5.487 -7.881 1.00 87.62 86 VAL A C 1
ATOM 629 O O . VAL A 1 86 ? 11.080 -5.772 -7.570 1.00 87.62 86 VAL A O 1
ATOM 632 N N . THR A 1 87 ? 13.031 -4.799 -7.054 1.00 89.31 87 THR A N 1
ATOM 633 C CA . THR A 1 87 ? 12.586 -4.345 -5.726 1.00 89.31 87 THR A CA 1
ATOM 634 C C . THR A 1 87 ? 11.446 -3.330 -5.833 1.00 89.31 87 THR A C 1
ATOM 636 O O . THR A 1 87 ? 10.444 -3.455 -5.127 1.00 89.31 87 THR A O 1
ATOM 639 N N . ALA A 1 88 ? 11.560 -2.351 -6.736 1.00 87.94 88 ALA A N 1
ATOM 640 C CA . ALA A 1 88 ? 10.511 -1.364 -6.981 1.00 87.94 88 ALA A CA 1
ATOM 641 C C . ALA A 1 88 ? 9.227 -2.020 -7.511 1.00 87.94 88 ALA A C 1
ATOM 643 O O . ALA A 1 88 ? 8.137 -1.712 -7.033 1.00 87.94 88 ALA A O 1
ATOM 644 N N . TYR A 1 89 ? 9.348 -2.977 -8.432 1.00 89.38 89 TYR A N 1
ATOM 645 C CA . TYR A 1 89 ? 8.219 -3.739 -8.960 1.00 89.38 89 TYR A CA 1
ATOM 646 C C . TYR A 1 89 ? 7.468 -4.483 -7.849 1.00 89.38 89 TYR A C 1
ATOM 648 O O . TYR A 1 89 ? 6.243 -4.380 -7.737 1.00 89.38 89 TYR A O 1
ATOM 656 N N . LYS A 1 90 ? 8.205 -5.156 -6.959 1.00 91.00 90 LYS A N 1
ATOM 657 C CA . LYS A 1 90 ? 7.632 -5.858 -5.807 1.00 91.00 90 LYS A CA 1
ATOM 658 C C . LYS A 1 90 ? 6.966 -4.900 -4.813 1.00 91.00 90 LYS A C 1
ATOM 660 O O . LYS A 1 90 ? 5.891 -5.199 -4.290 1.00 91.00 90 LYS A O 1
ATOM 665 N N . LEU A 1 91 ? 7.566 -3.729 -4.587 1.00 91.75 91 LEU A N 1
ATOM 666 C CA . LEU A 1 91 ? 7.003 -2.670 -3.745 1.00 91.75 91 LEU A CA 1
ATOM 667 C C . LEU A 1 91 ? 5.666 -2.159 -4.301 1.00 91.75 91 LEU A C 1
ATOM 669 O O . LEU A 1 91 ? 4.685 -2.073 -3.561 1.00 91.75 91 LEU A O 1
ATOM 673 N N . ILE A 1 92 ? 5.616 -1.868 -5.604 1.00 90.75 92 ILE A N 1
ATOM 674 C CA . ILE A 1 92 ? 4.408 -1.403 -6.295 1.00 90.75 92 ILE A CA 1
ATOM 675 C C . ILE A 1 92 ? 3.326 -2.488 -6.255 1.00 90.75 92 ILE A C 1
ATOM 677 O O . ILE A 1 92 ? 2.187 -2.196 -5.896 1.00 90.75 92 ILE A O 1
ATOM 681 N N . GLY A 1 93 ? 3.672 -3.747 -6.541 1.00 90.12 93 GLY A N 1
ATOM 682 C CA . GLY A 1 93 ? 2.739 -4.876 -6.463 1.00 90.12 93 GLY A CA 1
ATOM 683 C C . GLY A 1 93 ? 2.145 -5.071 -5.062 1.00 90.12 93 GLY A C 1
ATOM 684 O O . GLY A 1 93 ? 0.929 -5.237 -4.911 1.00 90.12 93 GLY A O 1
ATOM 685 N N . GLY A 1 94 ? 2.979 -4.972 -4.023 1.00 92.25 94 GLY A N 1
ATOM 686 C CA . GLY A 1 94 ? 2.528 -5.012 -2.631 1.00 92.25 94 GLY A CA 1
ATOM 687 C C . GLY A 1 94 ? 1.607 -3.841 -2.275 1.00 92.25 94 GLY A C 1
ATOM 688 O O . GLY A 1 94 ? 0.560 -4.041 -1.650 1.00 92.25 94 GLY A O 1
ATOM 689 N N . ALA A 1 95 ? 1.939 -2.629 -2.730 1.00 92.00 95 ALA A N 1
ATOM 690 C CA . ALA A 1 95 ? 1.121 -1.437 -2.516 1.00 92.00 95 ALA A CA 1
ATOM 691 C C . ALA A 1 95 ? -0.247 -1.552 -3.208 1.00 92.00 95 ALA A C 1
ATOM 693 O O . ALA A 1 95 ? -1.271 -1.320 -2.567 1.00 92.00 95 ALA A O 1
ATOM 694 N N . MET A 1 96 ? -0.286 -1.996 -4.469 1.00 92.19 96 MET A N 1
ATOM 695 C CA . MET A 1 96 ? -1.539 -2.226 -5.199 1.00 92.19 96 MET A CA 1
ATOM 696 C C . MET A 1 96 ? -2.427 -3.249 -4.487 1.00 92.19 96 MET A C 1
ATOM 698 O O . MET A 1 96 ? -3.611 -2.994 -4.265 1.00 92.19 96 MET A O 1
ATOM 702 N N . THR A 1 97 ? -1.851 -4.378 -4.067 1.00 92.50 97 THR A N 1
ATOM 703 C CA . THR A 1 97 ? -2.584 -5.417 -3.326 1.00 92.50 97 THR A CA 1
ATOM 704 C C . THR A 1 97 ? -3.173 -4.856 -2.032 1.00 92.50 97 THR A C 1
ATOM 706 O O . THR A 1 97 ? -4.340 -5.089 -1.725 1.00 92.50 97 THR A O 1
ATOM 709 N N . THR A 1 98 ? -2.398 -4.048 -1.306 1.00 94.25 98 THR A N 1
ATOM 710 C CA . THR A 1 98 ? -2.851 -3.378 -0.078 1.00 94.25 98 THR A CA 1
ATOM 711 C C . THR A 1 98 ? -4.052 -2.484 -0.344 1.00 94.25 98 THR A C 1
ATOM 713 O O . THR A 1 98 ? -5.058 -2.585 0.355 1.00 94.25 98 THR A O 1
ATOM 716 N N . THR A 1 99 ? -3.989 -1.641 -1.376 1.00 93.69 99 THR A N 1
ATOM 717 C CA . THR A 1 99 ? -5.098 -0.758 -1.748 1.00 93.69 99 THR A CA 1
ATOM 718 C C . THR A 1 99 ? -6.358 -1.547 -2.099 1.00 93.69 99 THR A C 1
ATOM 720 O O . THR A 1 99 ? -7.441 -1.179 -1.648 1.00 93.69 99 THR A O 1
ATOM 723 N N . LEU A 1 100 ? -6.234 -2.652 -2.839 1.00 94.12 100 LEU A N 1
ATOM 724 C CA . LEU A 1 100 ? -7.373 -3.509 -3.187 1.00 94.12 100 LEU A CA 1
ATOM 725 C C . LEU A 1 100 ? -7.999 -4.172 -1.952 1.00 94.12 100 LEU A C 1
ATOM 727 O O . LEU A 1 100 ? -9.224 -4.190 -1.814 1.00 94.12 100 LEU A O 1
ATOM 731 N N . VAL A 1 101 ? -7.178 -4.660 -1.019 1.00 94.75 101 VAL A N 1
ATOM 732 C CA . VAL A 1 101 ? -7.659 -5.225 0.253 1.00 94.75 101 VAL A CA 1
ATOM 733 C C . VAL A 1 101 ? -8.380 -4.162 1.080 1.00 94.75 101 VAL A C 1
ATOM 735 O O . VAL A 1 101 ? -9.489 -4.401 1.559 1.00 94.75 101 VAL A O 1
ATOM 738 N N . LEU A 1 102 ? -7.792 -2.972 1.220 1.00 94.50 102 LEU A N 1
ATOM 739 C CA . LEU A 1 102 ? -8.415 -1.865 1.947 1.00 94.50 102 LEU A CA 1
ATOM 740 C C . LEU A 1 102 ? -9.720 -1.414 1.297 1.00 94.50 102 LEU A C 1
ATOM 742 O O . LEU A 1 102 ? -10.655 -1.066 2.012 1.00 94.50 102 LEU A O 1
ATOM 746 N N . LEU A 1 103 ? -9.810 -1.452 -0.033 1.00 95.75 103 LEU A N 1
ATOM 747 C CA . LEU A 1 103 ? -11.038 -1.140 -0.754 1.00 95.75 103 LEU A CA 1
ATOM 748 C C . LEU A 1 103 ? -12.150 -2.137 -0.406 1.00 95.75 103 LEU A C 1
ATOM 750 O O . LEU A 1 103 ? -13.262 -1.714 -0.098 1.00 95.75 103 LEU A O 1
ATOM 754 N N . LEU A 1 104 ? -11.857 -3.441 -0.358 1.00 95.50 104 LEU A N 1
ATOM 755 C CA . LEU A 1 104 ? -12.831 -4.446 0.088 1.00 95.50 104 LEU A CA 1
ATOM 756 C C . LEU A 1 104 ? -13.251 -4.232 1.546 1.00 95.50 104 LEU A C 1
ATOM 758 O O . LEU A 1 104 ? -14.445 -4.234 1.852 1.00 95.50 104 LEU A O 1
ATOM 762 N N . VAL A 1 105 ? -12.288 -3.993 2.440 1.00 94.62 105 VAL A N 1
ATOM 763 C CA . VAL A 1 105 ? -12.565 -3.690 3.854 1.00 94.62 105 VAL A CA 1
ATOM 764 C C . VAL A 1 105 ? -13.433 -2.436 3.983 1.00 94.62 105 VAL A C 1
ATOM 766 O O . VAL A 1 105 ? -14.374 -2.421 4.776 1.00 94.62 105 VAL A O 1
ATOM 769 N N . ALA A 1 106 ? -13.173 -1.405 3.178 1.00 94.25 106 ALA A N 1
ATOM 770 C CA . ALA A 1 106 ? -13.955 -0.175 3.161 1.00 94.25 106 ALA A CA 1
ATOM 771 C C . ALA A 1 106 ? -15.390 -0.412 2.673 1.00 94.25 106 ALA A C 1
ATOM 773 O O . ALA A 1 106 ? -16.323 0.105 3.285 1.00 94.25 106 ALA A O 1
ATOM 774 N N . VAL A 1 107 ? -15.588 -1.224 1.629 1.00 96.62 107 VAL A N 1
ATOM 775 C CA . VAL A 1 107 ? -16.928 -1.594 1.140 1.00 96.62 107 VAL A CA 1
ATOM 776 C C . VAL A 1 107 ? -17.712 -2.338 2.222 1.00 96.62 107 VAL A C 1
ATOM 778 O O . VAL A 1 107 ? -18.844 -1.960 2.526 1.00 96.62 107 VAL A O 1
ATOM 781 N N . VAL A 1 108 ? -17.111 -3.345 2.862 1.00 96.00 108 VAL A N 1
ATOM 782 C CA . VAL A 1 108 ? -17.750 -4.084 3.966 1.00 96.00 108 VAL A CA 1
ATOM 783 C C . VAL A 1 108 ? -18.064 -3.152 5.139 1.00 96.00 108 VAL A C 1
ATOM 785 O O . VAL A 1 108 ? -19.170 -3.185 5.683 1.00 96.00 108 VAL A O 1
ATOM 788 N N . GLY A 1 109 ? -17.123 -2.277 5.499 1.00 94.62 109 GLY A N 1
ATOM 789 C CA . GLY A 1 109 ? -17.305 -1.279 6.550 1.00 94.62 109 GLY A CA 1
ATOM 790 C C . GLY A 1 109 ? -18.436 -0.294 6.247 1.00 94.62 109 GLY A C 1
ATOM 791 O O . GLY A 1 109 ? -19.213 0.043 7.143 1.00 94.62 109 GLY A O 1
ATOM 792 N N . LEU A 1 110 ? -18.582 0.126 4.988 1.00 95.19 110 LEU A N 1
ATOM 793 C CA . LEU A 1 110 ? -19.688 0.972 4.540 1.00 95.19 110 LEU A CA 1
ATOM 794 C C . LEU A 1 110 ? -21.033 0.255 4.644 1.00 95.19 110 LEU A C 1
ATOM 796 O O . LEU A 1 110 ? -21.982 0.846 5.155 1.00 95.19 110 LEU A O 1
ATOM 800 N N . ILE A 1 111 ? -21.121 -1.010 4.223 1.00 95.50 111 ILE A N 1
ATOM 801 C CA . ILE A 1 111 ? -22.354 -1.804 4.343 1.00 95.50 111 ILE A CA 1
ATOM 802 C C . ILE A 1 111 ? -22.751 -1.941 5.816 1.00 95.50 111 ILE A C 1
ATOM 804 O O . ILE A 1 111 ? -23.894 -1.656 6.178 1.00 95.50 111 ILE A O 1
ATOM 808 N N . TYR A 1 112 ? -21.800 -2.312 6.678 1.00 95.50 112 TYR A N 1
ATOM 809 C CA . TYR A 1 112 ? -22.034 -2.405 8.117 1.00 95.50 112 TYR A CA 1
ATOM 810 C C . TYR A 1 112 ? -22.504 -1.067 8.702 1.00 95.50 112 TYR A C 1
ATOM 812 O O . TYR A 1 112 ? -23.485 -1.032 9.441 1.00 95.50 112 TYR A O 1
ATOM 820 N N . SER A 1 113 ? -21.848 0.037 8.337 1.00 94.44 113 SER A N 1
ATOM 821 C CA . SER A 1 113 ? -22.213 1.390 8.777 1.00 94.44 113 SER A CA 1
ATOM 822 C C . SER A 1 113 ? -23.637 1.770 8.362 1.00 94.44 113 SER A C 1
ATOM 824 O O . SER A 1 113 ? -24.395 2.301 9.177 1.00 94.44 113 SER A O 1
ATOM 826 N N . SER A 1 114 ? -24.031 1.450 7.127 1.00 93.50 114 SER A N 1
ATOM 827 C CA . SER A 1 114 ? -25.387 1.685 6.628 1.00 93.50 114 SER A CA 1
ATOM 828 C C . SER A 1 114 ? -26.431 0.884 7.409 1.00 93.50 114 SER A C 1
ATOM 830 O O . SER A 1 114 ? -27.433 1.457 7.827 1.00 93.50 114 SER A O 1
ATOM 832 N N . ILE A 1 115 ? -26.193 -0.407 7.669 1.00 94.25 115 ILE A N 1
ATOM 833 C CA . ILE A 1 115 ? -27.129 -1.250 8.436 1.00 94.25 115 ILE A CA 1
ATOM 834 C C . ILE A 1 115 ? -27.208 -0.781 9.890 1.00 94.25 115 ILE A C 1
ATOM 836 O O . ILE A 1 115 ? -28.299 -0.589 10.424 1.00 94.25 115 ILE A O 1
ATOM 840 N N . ALA A 1 116 ? -26.060 -0.551 10.529 1.00 94.06 116 ALA A N 1
ATOM 841 C CA . ALA A 1 116 ? -25.997 -0.130 11.923 1.00 94.06 116 ALA A CA 1
ATOM 842 C C . ALA A 1 116 ? -26.732 1.197 12.162 1.00 94.06 116 ALA A C 1
ATOM 844 O O . ALA A 1 116 ? -27.307 1.371 13.230 1.00 94.06 116 ALA A O 1
ATOM 845 N N . ARG A 1 117 ? -26.744 2.103 11.174 1.00 92.31 117 ARG A N 1
ATOM 846 C CA . ARG A 1 117 ? -27.485 3.374 11.220 1.00 92.31 117 ARG A CA 1
ATOM 847 C C . ARG A 1 117 ? -28.994 3.224 11.003 1.00 92.31 117 ARG A C 1
ATOM 849 O O . ARG A 1 117 ? -29.737 4.116 11.367 1.00 92.31 117 ARG A O 1
ATOM 856 N N . VAL A 1 118 ? -29.447 2.162 10.343 1.00 91.88 118 VAL A N 1
ATOM 857 C CA . VAL A 1 118 ? -30.887 1.904 10.152 1.00 91.88 118 VAL A CA 1
ATOM 858 C C . VAL A 1 118 ? -31.470 1.172 11.361 1.00 91.88 118 VAL A C 1
ATOM 860 O O . VAL A 1 118 ? -32.637 1.351 11.692 1.00 91.88 118 VAL A O 1
ATOM 863 N N . VAL A 1 119 ? -30.662 0.337 12.014 1.00 89.06 119 VAL A N 1
ATOM 864 C CA . VAL A 1 119 ? -31.076 -0.457 13.180 1.00 89.06 119 VAL A CA 1
ATOM 865 C C . VAL A 1 119 ? -31.006 0.340 14.494 1.00 89.06 119 VAL A C 1
ATOM 867 O O . VAL A 1 119 ? -31.743 0.021 15.425 1.00 89.06 119 VAL A O 1
ATOM 870 N N . ARG A 1 120 ? -30.134 1.352 14.590 1.00 57.88 120 ARG A N 1
ATOM 871 C CA . ARG A 1 120 ? -30.077 2.319 15.703 1.00 57.88 120 ARG A CA 1
ATOM 872 C C . ARG A 1 120 ? -30.664 3.656 15.299 1.00 57.88 120 ARG A C 1
ATOM 874 O O . ARG A 1 120 ? -31.321 4.261 16.171 1.00 57.88 120 ARG A O 1
#

Secondary structure (DSSP, 8-state):
--HHHHHHHHHHHHHHHHHHHHHHHHHHHHHHHHH-HHHHHHHHHHHHHHHHHHHHHHHHS-SS--HHHHHHHHHTT--TTSHHHHHHHHHHHHHHHHHHHHHHHHHHHHHHHHHHHHH-

Sequence (120 aa):
MDQDQLIDLGLYASYILLAVATVAAIVMNLVNSLGNPKSLVKSGIGLVVLGLIFFIGYSMAPAEIDLVSQRAFEATNIDPSAASTVTAYKLIGGAMTTTLVLLLVAVVGLIYSSIARVVR

pLDDT: mean 88.64, std 6.36, range [57.88, 96.62]

Foldseek 3Di:
DDPVVVVVVVVVVVVVVVVVVVVCVVVVQVVVCVVPVVSNVVVVVVVVVLVVQLVVQLVPADLADDPVRCVVCVVVVHHRPDPVNSNVSSNVRSVVSSVVVVVVVVVVVVVVVVVVVVVD

Radius of gyration: 19.52 Å; chains: 1; bounding box: 50×34×50 Å

Organism: NCBI:txid1914963